Protein AF-A0A851V0T8-F1 (afdb_monomer)

InterPro domains:
  IPR002300 Aminoacyl-tRNA synthetase, class Ia [PF00133] (3-45)
  IPR004493 Leucyl-tRNA synthetase, class Ia, archaeal/eukaryotic cytosolic [PTHR45794] (1-93)
  IPR014729 Rossmann-like alpha/beta/alpha sandwich fold [G3DSA:3.40.50.620] (1-45)

pLDDT: mean 95.63, std 3.14, range [68.5, 98.12]

Foldseek 3Di:
DEQPDDADVVVVNHDDPVRLCVPQNPPLQVVQQVVQDDDPDDGYRYVVSSVVSSVVVVVVVVVVVVCVVCVVVDDDDDDDPVNVVVVVVVVVVVD

Sequence (95 aa):
MLNGKKMSKSTGNFLTMRDATKKYGADAMRLSLADAGDEITDANFEETVANAAILRLHTAAIWAEEMKATKDSLRTGEWNEFDRGFQADMDALCE

Secondary structure (DSSP, 8-state):
-BTTB--BGGGTB---HHHHHHHH-HHHHHHHHHHT-SSSS---B-HHHHHHHHHHHHHHHHHHHHHHHTGGGS--SS--HHHHHHHHHHHHTT-

Radius of gyration: 19.21 Å; Cα contacts (8 Å, |Δi|>4): 62; chains: 1; bounding box: 39×31×51 Å

Solvent-accessible surface area (backbone atoms only — not comparable to full-atom values): 5588 Å² total; per-residue (Å²): 63,43,69,85,34,77,66,32,73,93,77,68,43,63,78,50,72,70,56,44,35,73,74,48,33,63,64,19,44,51,54,30,54,66,68,19,54,88,65,94,62,86,38,36,42,42,67,68,53,24,55,50,37,40,52,51,53,52,53,50,54,52,48,54,53,51,52,63,74,43,52,89,76,54,92,81,80,84,78,52,74,66,55,53,49,52,49,54,58,55,51,67,73,72,112

Nearest PDB structures (foldseek):
  6lpf-assembly1_A  TM=9.664E-01  e=3.578E-07  Homo sapiens
  6lr6-assembly2_B  TM=9.796E-01  e=8.427E-07  Homo sapiens
  6kie-assembly1_A  TM=9.531E-01  e=8.427E-07  Homo sapiens
  6lr6-assembly1_A  TM=9.653E-01  e=1.525E-06  Homo sapiens

Organism: NCBI:txid1463973

Mean predicted aligned error: 4.02 Å

Structure (mmCIF, N/CA/C/O backbone):
data_AF-A0A851V0T8-F1
#
_entry.id   AF-A0A851V0T8-F1
#
loop_
_atom_site.group_PDB
_atom_site.id
_atom_site.type_symbol
_atom_site.label_atom_id
_atom_site.label_alt_id
_atom_site.label_comp_id
_atom_site.label_asym_id
_atom_site.label_entity_id
_atom_site.label_seq_id
_atom_site.pdbx_PDB_ins_code
_atom_site.Cartn_x
_atom_site.Cartn_y
_atom_site.Cartn_z
_atom_site.occupancy
_atom_site.B_iso_or_equiv
_atom_site.auth_seq_id
_atom_site.auth_comp_id
_atom_site.auth_asym_id
_atom_site.auth_atom_id
_atom_site.pdbx_PDB_model_num
ATOM 1 N N . MET A 1 1 ? -9.003 -1.337 17.647 1.00 93.75 1 MET A N 1
ATOM 2 C CA . MET A 1 1 ? -8.319 -0.170 18.253 1.00 93.75 1 MET A CA 1
ATOM 3 C C . ME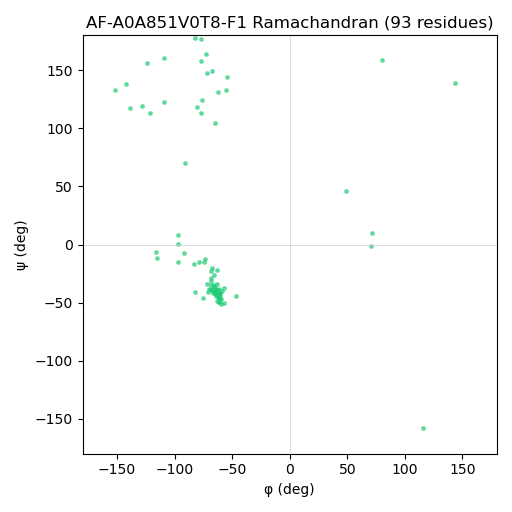T A 1 1 ? -8.203 0.959 17.228 1.00 93.75 1 MET A C 1
ATOM 5 O O . MET A 1 1 ? -8.327 0.697 16.037 1.00 93.75 1 MET A O 1
ATOM 9 N N . LEU A 1 2 ? -8.035 2.206 17.680 1.00 94.94 2 LEU A N 1
ATOM 10 C CA . LEU A 1 2 ? -7.694 3.369 16.847 1.00 94.94 2 LEU A CA 1
ATOM 11 C C . LEU A 1 2 ? -6.485 4.062 17.477 1.00 94.94 2 LEU A C 1
ATOM 13 O O . LEU A 1 2 ? -6.572 4.483 18.636 1.00 94.94 2 LEU A O 1
ATOM 17 N N . ASN A 1 3 ? -5.378 4.142 16.737 1.00 95.31 3 ASN A N 1
ATOM 18 C CA . ASN A 1 3 ? -4.088 4.670 17.192 1.00 95.31 3 ASN A CA 1
ATOM 19 C C . ASN A 1 3 ? -3.651 4.071 18.548 1.00 95.31 3 ASN A C 1
ATOM 21 O O . ASN A 1 3 ? -3.312 4.794 19.488 1.00 95.31 3 ASN A O 1
ATOM 25 N N . GLY A 1 4 ? -3.762 2.746 18.692 1.00 94.81 4 GLY A N 1
ATOM 26 C CA . GLY A 1 4 ? -3.366 2.016 19.901 1.00 94.81 4 GLY A CA 1
ATOM 27 C C . GLY A 1 4 ? -4.282 2.230 21.111 1.00 94.81 4 GLY A C 1
ATOM 28 O O . GLY A 1 4 ? -3.955 1.809 22.219 1.00 94.81 4 GLY A O 1
ATOM 29 N N . LYS A 1 5 ? -5.443 2.875 20.936 1.00 95.62 5 LYS A N 1
ATOM 30 C CA . LYS A 1 5 ? -6.408 3.146 22.012 1.00 95.62 5 LYS A CA 1
ATOM 31 C C . LYS A 1 5 ? -7.792 2.600 21.684 1.00 95.62 5 LYS A C 1
ATOM 33 O O . LYS A 1 5 ? -8.172 2.448 20.520 1.00 95.62 5 LYS A O 1
ATOM 38 N N . LYS A 1 6 ? -8.586 2.344 22.730 1.00 95.38 6 LYS A N 1
ATOM 39 C CA . LYS A 1 6 ? -9.990 1.936 22.590 1.00 95.38 6 LYS A CA 1
ATOM 40 C C . LYS A 1 6 ? -10.747 2.969 21.758 1.00 95.38 6 LYS A C 1
ATOM 42 O O . LYS A 1 6 ? -10.651 4.170 22.019 1.00 95.38 6 LYS A O 1
ATOM 47 N N . MET A 1 7 ? -11.518 2.496 20.781 1.00 95.25 7 MET A N 1
ATOM 48 C CA . MET A 1 7 ? -12.375 3.363 19.981 1.00 95.25 7 MET A CA 1
ATOM 49 C C . MET A 1 7 ? -13.618 3.729 20.804 1.00 95.25 7 MET A C 1
ATOM 51 O O . MET A 1 7 ? -14.412 2.859 21.161 1.00 95.25 7 MET A O 1
ATOM 55 N N . SER A 1 8 ? -13.767 5.002 21.168 1.00 95.88 8 SER A N 1
ATOM 56 C CA . SER A 1 8 ? -14.883 5.487 21.983 1.00 95.88 8 SER A CA 1
ATOM 57 C C . SER A 1 8 ? -15.200 6.949 21.691 1.00 95.88 8 SER A C 1
ATOM 59 O O . SER A 1 8 ? -14.321 7.809 21.704 1.00 95.88 8 SER A O 1
ATOM 61 N N . LYS A 1 9 ? -16.491 7.251 21.507 1.00 93.94 9 LYS A N 1
ATOM 62 C CA . LYS A 1 9 ? -16.981 8.630 21.345 1.00 93.94 9 LYS A CA 1
ATOM 63 C C . LYS A 1 9 ? -16.691 9.485 22.580 1.00 93.94 9 LYS A C 1
ATOM 65 O O . LYS A 1 9 ? -16.334 10.647 22.440 1.00 93.94 9 LYS A O 1
ATOM 70 N N . SER A 1 10 ? -16.808 8.908 23.779 1.00 94.56 10 SER A N 1
ATOM 71 C CA . SER A 1 10 ? -16.618 9.637 25.041 1.00 94.56 10 SER A CA 1
ATOM 72 C C . SER A 1 10 ? -15.175 10.078 25.287 1.00 94.56 10 SER A C 1
ATOM 74 O O . SER A 1 10 ? -14.958 11.030 26.026 1.00 94.56 10 SER A O 1
ATOM 76 N N . THR A 1 11 ? -14.193 9.413 24.669 1.00 91.94 11 THR A N 1
ATOM 77 C CA . THR A 1 11 ? -12.769 9.769 24.774 1.00 91.94 11 THR A CA 1
ATOM 78 C C . THR A 1 11 ? -12.287 10.622 23.600 1.00 91.94 11 THR A C 1
ATOM 80 O O . THR A 1 11 ? -11.103 10.937 23.529 1.00 91.94 11 THR A O 1
ATOM 83 N N . GLY A 1 12 ? -13.171 10.950 22.649 1.00 92.00 12 GLY A N 1
ATOM 84 C CA . GLY A 1 12 ? -12.815 11.619 21.395 1.00 92.00 12 GLY A CA 1
ATOM 85 C C . GLY A 1 12 ? -12.040 10.741 20.404 1.00 92.00 12 GLY A C 1
ATOM 86 O O . GLY A 1 12 ? -11.755 11.188 19.299 1.00 92.00 12 GLY A O 1
ATOM 87 N N . ASN A 1 13 ? -11.728 9.488 20.757 1.00 94.81 13 ASN A N 1
ATOM 88 C CA . ASN A 1 13 ? -11.010 8.549 19.897 1.00 94.81 13 ASN A CA 1
ATOM 89 C C . ASN A 1 13 ? -12.005 7.729 19.072 1.00 94.81 13 ASN A C 1
ATOM 91 O O . ASN A 1 13 ? -12.239 6.550 19.342 1.00 94.81 13 ASN A O 1
ATOM 95 N N . PHE A 1 14 ? -12.665 8.375 18.115 1.00 95.12 14 PHE A N 1
ATOM 96 C CA . PHE A 1 14 ? -13.707 7.752 17.309 1.00 95.12 14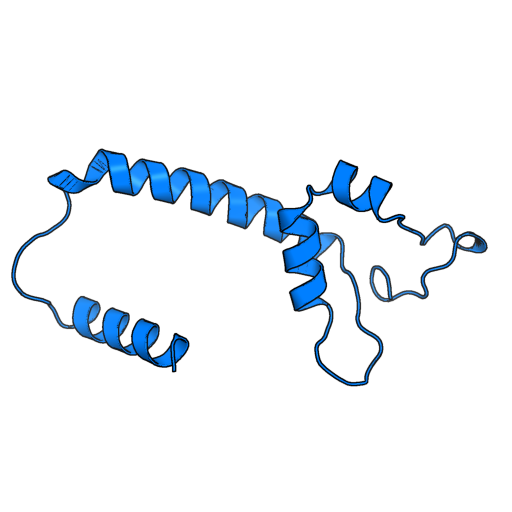 PHE A CA 1
ATOM 97 C C . PHE A 1 14 ? -13.635 8.237 15.868 1.00 95.12 14 PHE A C 1
ATOM 99 O O . PHE A 1 14 ? -13.470 9.427 15.616 1.00 95.12 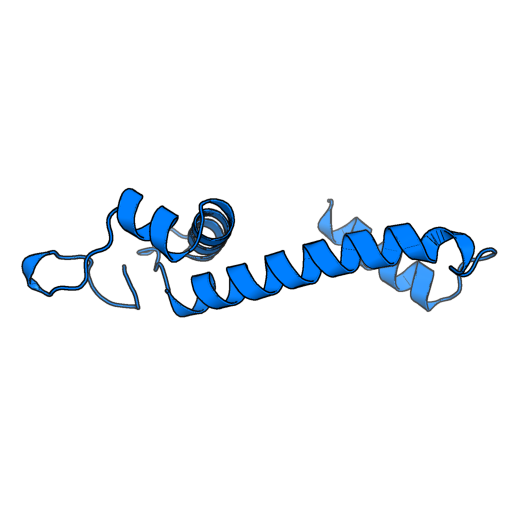14 PHE A O 1
ATOM 106 N N . LEU A 1 15 ? -13.809 7.315 14.928 1.00 95.44 15 LEU A N 1
ATOM 107 C CA . LEU A 1 15 ? -13.762 7.609 13.505 1.00 95.44 15 LEU A CA 1
ATOM 108 C C . LEU A 1 15 ? -14.879 6.826 12.815 1.00 95.44 15 LEU A C 1
ATOM 110 O O . LEU A 1 15 ? -14.901 5.597 12.869 1.00 95.44 15 LEU A O 1
ATOM 114 N N . THR A 1 16 ? -15.842 7.523 12.204 1.00 95.62 16 THR A N 1
ATOM 115 C CA . THR A 1 16 ? -16.881 6.842 11.416 1.00 95.62 16 THR A CA 1
ATOM 116 C C . THR A 1 16 ? -16.323 6.428 10.060 1.00 95.62 16 THR A C 1
ATOM 118 O O . THR A 1 16 ? -15.396 7.054 9.553 1.00 95.62 16 THR A O 1
ATOM 121 N N . MET A 1 17 ? -16.940 5.437 9.407 1.00 95.19 17 MET A N 1
ATOM 122 C CA . MET A 1 17 ? -16.562 5.087 8.032 1.00 95.19 17 MET A CA 1
ATOM 123 C C . MET A 1 17 ? -16.674 6.277 7.073 1.00 95.19 17 MET A C 1
ATOM 125 O O . MET A 1 17 ? -15.835 6.426 6.196 1.00 95.19 17 MET A O 1
ATOM 129 N N . ARG A 1 18 ? -17.684 7.142 7.242 1.00 96.88 18 ARG A N 1
ATOM 130 C CA . ARG A 1 18 ? -17.860 8.338 6.404 1.00 96.88 18 ARG A CA 1
ATOM 131 C C . ARG A 1 18 ? -16.737 9.350 6.622 1.00 96.88 18 ARG A C 1
ATOM 133 O O . ARG A 1 18 ? -16.260 9.941 5.659 1.00 96.88 18 ARG A O 1
ATOM 140 N N . ASP A 1 19 ? -16.328 9.554 7.869 1.00 96.12 19 ASP A N 1
ATOM 141 C CA . ASP A 1 19 ? -15.241 10.482 8.186 1.00 96.12 19 ASP A CA 1
ATOM 142 C C . ASP A 1 19 ? -13.900 9.922 7.712 1.00 96.12 19 ASP A C 1
ATOM 144 O O . ASP A 1 19 ? -13.114 10.652 7.114 1.00 96.12 19 ASP A O 1
ATOM 148 N N . ALA A 1 20 ? -13.673 8.619 7.899 1.00 96.00 20 ALA A N 1
ATOM 149 C CA . ALA A 1 20 ? -12.482 7.924 7.426 1.00 96.00 20 ALA A CA 1
ATOM 150 C C . ALA A 1 20 ? -12.340 8.016 5.902 1.00 96.00 20 ALA A C 1
ATOM 152 O O . ALA A 1 20 ? -11.300 8.449 5.411 1.00 96.00 20 ALA A O 1
ATOM 153 N N . THR A 1 21 ? -13.389 7.687 5.140 1.00 96.25 21 THR A N 1
ATOM 154 C CA . THR A 1 21 ? -13.332 7.768 3.673 1.00 96.25 21 THR A CA 1
ATOM 155 C C . THR A 1 21 ? -13.181 9.201 3.179 1.00 96.25 21 THR A C 1
ATOM 157 O O . THR A 1 21 ? -12.473 9.429 2.204 1.00 96.25 21 THR A O 1
ATOM 160 N N . LYS A 1 22 ? -13.783 10.184 3.859 1.00 97.12 22 LYS A N 1
ATOM 161 C CA . LYS A 1 22 ? -13.595 11.603 3.529 1.00 97.12 22 LYS A CA 1
ATOM 162 C C . LYS A 1 22 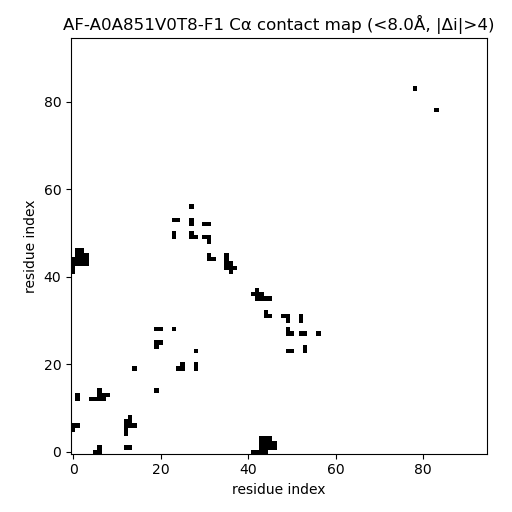? -12.175 12.091 3.838 1.00 97.12 22 LYS A C 1
ATOM 164 O O . LYS A 1 22 ? -11.674 12.952 3.123 1.00 97.12 22 LYS A O 1
ATOM 169 N N . LYS A 1 23 ? -11.549 11.572 4.898 1.00 96.19 23 LYS A N 1
ATOM 170 C CA . LYS A 1 23 ? -10.219 11.993 5.356 1.00 96.19 23 LYS A CA 1
ATOM 171 C C . LYS A 1 23 ? -9.084 11.330 4.575 1.00 96.19 23 LYS A C 1
ATOM 173 O O . LYS A 1 23 ? -8.121 12.016 4.255 1.00 96.19 23 LYS A O 1
ATOM 178 N N . TYR A 1 24 ? -9.203 10.039 4.257 1.00 96.44 24 TYR A N 1
ATOM 179 C CA . TYR A 1 24 ? -8.117 9.262 3.643 1.00 96.44 24 TYR A CA 1
ATOM 180 C C . TYR A 1 24 ? -8.411 8.758 2.227 1.00 96.44 24 TYR A C 1
ATOM 182 O O . TYR A 1 24 ? -7.511 8.283 1.546 1.00 96.44 24 TYR A O 1
ATOM 190 N N . GLY A 1 25 ? -9.658 8.841 1.764 1.00 96.31 25 GLY A N 1
ATOM 191 C CA . GLY A 1 25 ? -10.099 8.121 0.573 1.00 96.31 25 GLY A CA 1
ATOM 192 C C . GLY A 1 25 ? -10.416 6.653 0.872 1.00 96.31 25 GLY A C 1
ATOM 193 O O . GLY A 1 25 ? -9.980 6.078 1.871 1.00 96.31 25 GLY A O 1
ATOM 194 N N . ALA A 1 26 ? -11.225 6.041 0.007 1.00 97.06 26 ALA A N 1
ATOM 195 C CA . ALA A 1 26 ? -11.679 4.666 0.206 1.00 97.06 26 ALA A CA 1
ATOM 196 C C . ALA A 1 26 ? -10.532 3.645 0.111 1.00 97.06 26 ALA A C 1
ATOM 198 O O . ALA A 1 26 ? -10.497 2.699 0.896 1.00 97.06 26 ALA A O 1
ATOM 199 N N . ASP A 1 27 ? -9.591 3.848 -0.811 1.00 97.06 27 ASP A N 1
ATOM 200 C CA . ASP A 1 27 ? -8.545 2.862 -1.099 1.00 97.06 27 ASP A CA 1
ATOM 201 C C . ASP A 1 27 ? -7.466 2.840 -0.019 1.00 97.06 27 ASP A C 1
ATOM 203 O O . ASP A 1 27 ? -7.147 1.775 0.505 1.00 97.06 27 ASP A O 1
ATOM 207 N N . ALA A 1 28 ? -6.977 4.010 0.403 1.00 97.00 28 ALA A N 1
ATOM 208 C CA . ALA A 1 28 ? -6.021 4.085 1.503 1.00 97.00 28 ALA A CA 1
ATOM 209 C C . ALA A 1 28 ? -6.627 3.563 2.815 1.00 97.00 28 ALA A C 1
ATOM 211 O O . ALA A 1 28 ? -5.961 2.835 3.543 1.00 97.00 28 ALA A O 1
ATOM 212 N N . MET A 1 29 ? -7.907 3.858 3.085 1.00 96.25 29 MET A N 1
ATOM 213 C CA . MET A 1 29 ? -8.610 3.301 4.244 1.00 96.25 29 MET A CA 1
ATOM 214 C C . MET A 1 29 ? -8.654 1.769 4.197 1.00 96.25 29 MET A C 1
ATOM 216 O O . MET A 1 29 ? -8.369 1.128 5.204 1.00 96.25 29 MET A O 1
ATOM 220 N N . ARG A 1 30 ? -9.009 1.173 3.052 1.00 97.31 30 ARG A N 1
ATOM 221 C CA . ARG A 1 30 ? -9.047 -0.291 2.894 1.00 97.31 30 ARG A CA 1
ATOM 222 C C . ARG A 1 30 ? -7.666 -0.918 3.040 1.00 97.31 30 ARG A C 1
ATOM 224 O O . ARG A 1 30 ? -7.561 -1.947 3.695 1.00 97.31 30 ARG A O 1
ATOM 231 N N . LEU A 1 31 ? -6.627 -0.285 2.496 1.00 96.62 31 LEU A N 1
ATOM 232 C CA . LEU A 1 31 ? -5.255 -0.764 2.639 1.00 96.62 31 LEU A CA 1
ATOM 233 C C . LEU A 1 31 ? -4.806 -0.745 4.107 1.00 96.62 31 LEU A C 1
ATOM 235 O O . LEU A 1 31 ? -4.246 -1.720 4.589 1.00 96.62 31 LEU A O 1
ATOM 239 N N . SER A 1 32 ? -5.119 0.319 4.848 1.00 96.50 32 SER A N 1
ATOM 240 C CA . SER A 1 32 ? -4.830 0.383 6.287 1.00 96.50 32 SER A CA 1
ATOM 241 C C . SER A 1 32 ? -5.666 -0.575 7.123 1.00 96.50 32 SER A C 1
ATOM 243 O O . SER A 1 32 ? -5.216 -0.996 8.178 1.00 96.50 32 SER A O 1
ATOM 245 N N . LEU A 1 33 ? -6.879 -0.918 6.685 1.00 96.38 33 LEU A N 1
ATOM 246 C CA . LEU A 1 33 ? -7.677 -1.954 7.339 1.00 96.38 33 LEU A CA 1
ATOM 247 C C . LEU A 1 33 ? -7.110 -3.354 7.093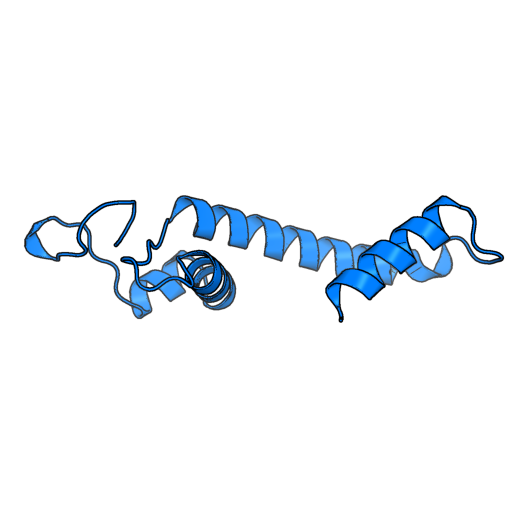 1.00 96.38 33 LEU A C 1
ATOM 249 O O . LEU A 1 33 ? -7.196 -4.180 7.991 1.00 96.38 33 LEU A O 1
ATOM 253 N N . ALA A 1 34 ? -6.530 -3.607 5.917 1.00 96.31 34 ALA A N 1
ATOM 254 C CA . ALA A 1 34 ? -5.821 -4.854 5.644 1.00 96.31 34 ALA A CA 1
ATOM 255 C C . ALA A 1 34 ? -4.551 -4.990 6.506 1.00 96.31 34 ALA A C 1
ATOM 257 O O . ALA A 1 34 ? -4.248 -6.080 6.966 1.00 96.31 34 ALA A O 1
ATOM 258 N N . ASP A 1 35 ? -3.861 -3.877 6.771 1.00 95.69 35 ASP A N 1
ATOM 259 C CA . ASP A 1 35 ? -2.670 -3.816 7.637 1.00 95.69 35 ASP A CA 1
ATOM 260 C C . ASP A 1 35 ? -3.000 -3.822 9.145 1.00 95.69 35 ASP A C 1
ATOM 262 O O . ASP A 1 35 ? -2.130 -4.045 9.978 1.00 95.69 35 ASP A O 1
ATOM 266 N N . ALA A 1 36 ? -4.258 -3.578 9.526 1.00 95.25 36 ALA A N 1
ATOM 267 C CA . ALA A 1 36 ? -4.636 -3.370 10.925 1.00 95.25 36 ALA A CA 1
ATOM 268 C C . ALA A 1 36 ? -4.494 -4.624 11.808 1.00 95.25 36 ALA A C 1
ATOM 270 O O . ALA A 1 36 ? -4.473 -4.498 13.034 1.00 95.25 36 ALA A O 1
ATOM 271 N N . GLY A 1 37 ? -4.454 -5.813 11.209 1.00 95.19 37 GLY A N 1
ATOM 272 C CA . GLY A 1 37 ? -4.286 -7.086 11.904 1.00 95.19 37 GLY A CA 1
ATOM 273 C C . GLY A 1 37 ? -5.105 -8.210 11.276 1.00 95.19 37 GLY A C 1
ATOM 274 O O . GLY A 1 37 ? -6.264 -8.025 10.907 1.00 95.19 37 GLY A O 1
ATOM 275 N N . ASP A 1 38 ? -4.488 -9.381 11.191 1.00 94.88 38 ASP A N 1
ATOM 276 C CA . ASP A 1 38 ? -5.013 -10.637 10.646 1.00 94.88 38 ASP A CA 1
ATOM 277 C C . ASP A 1 38 ? -5.120 -11.754 11.707 1.00 94.88 38 ASP A C 1
ATOM 279 O O . ASP A 1 38 ? -5.686 -12.819 11.455 1.00 94.88 38 ASP A O 1
ATOM 283 N N . GLU A 1 39 ? -4.623 -11.497 12.917 1.00 94.75 39 GLU A N 1
ATOM 284 C CA . GLU A 1 39 ? -4.716 -12.393 14.066 1.00 94.75 39 GLU A CA 1
ATOM 285 C C . GLU A 1 39 ? -6.068 -12.295 14.808 1.00 94.75 39 GLU A C 1
ATOM 287 O O . GLU A 1 39 ? -6.935 -11.473 14.520 1.00 94.75 39 GLU A O 1
ATOM 292 N N . ILE A 1 40 ? -6.239 -13.131 15.841 1.00 94.62 40 ILE A N 1
ATOM 293 C CA . ILE A 1 40 ? -7.394 -13.094 16.762 1.00 94.62 40 ILE A CA 1
ATOM 294 C C . ILE A 1 40 ? -7.308 -11.898 17.739 1.00 94.62 40 ILE A C 1
ATOM 296 O O . ILE A 1 40 ? -8.270 -11.587 18.442 1.00 94.62 40 ILE A O 1
ATOM 300 N N . THR A 1 41 ? -6.153 -11.234 17.818 1.00 93.56 41 THR A N 1
ATOM 301 C CA . THR A 1 41 ? -5.932 -10.077 18.692 1.00 93.56 41 THR A CA 1
ATOM 302 C C . THR A 1 41 ? -6.663 -8.827 18.179 1.00 93.56 41 THR A C 1
ATOM 304 O O . THR A 1 41 ? -7.136 -8.767 17.045 1.00 93.56 41 THR A O 1
ATOM 307 N N . ASP A 1 42 ? -6.817 -7.812 19.036 1.00 94.75 42 ASP A N 1
ATOM 308 C CA . ASP A 1 42 ? -7.533 -6.586 18.670 1.00 94.75 42 ASP A CA 1
ATOM 309 C C . ASP A 1 42 ? -6.795 -5.816 17.560 1.00 94.75 42 ASP A C 1
ATOM 311 O O . ASP A 1 42 ? -5.833 -5.093 17.832 1.00 94.75 42 ASP A O 1
ATOM 315 N N . ALA A 1 43 ? -7.313 -5.883 16.331 1.00 96.31 43 ALA A N 1
ATOM 316 C CA . ALA A 1 43 ? -6.794 -5.120 15.196 1.00 96.31 43 ALA A CA 1
ATOM 317 C C . ALA A 1 43 ? -6.723 -3.610 15.496 1.00 96.31 43 ALA A C 1
ATOM 319 O O . ALA A 1 43 ? -7.601 -3.038 16.161 1.00 96.31 43 ALA A O 1
ATOM 320 N N . ASN A 1 44 ? -5.700 -2.931 14.982 1.00 96.56 44 ASN A N 1
ATOM 321 C CA . ASN A 1 44 ? -5.422 -1.524 15.236 1.00 96.56 44 ASN A CA 1
ATOM 322 C C . ASN A 1 44 ? -5.397 -0.701 13.948 1.00 96.56 44 ASN A C 1
ATOM 324 O O . ASN A 1 44 ? -4.493 -0.822 13.135 1.00 96.56 44 ASN A O 1
ATOM 328 N N . PHE A 1 45 ? -6.363 0.206 13.794 1.00 96.94 45 PHE A N 1
ATOM 329 C CA . PHE A 1 45 ? -6.303 1.192 12.722 1.00 96.94 45 PHE A CA 1
ATOM 330 C C . PHE A 1 45 ? -5.376 2.341 13.129 1.00 96.94 45 PHE A C 1
ATOM 332 O O . PHE A 1 45 ? -5.663 3.057 14.094 1.00 96.94 45 PHE A O 1
ATOM 339 N N . GLU A 1 46 ? -4.300 2.549 12.375 1.00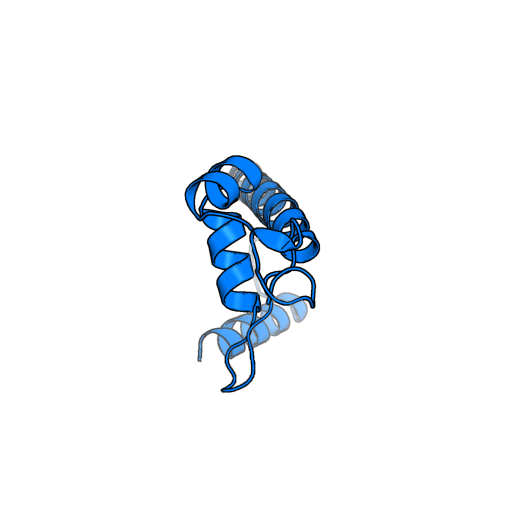 96.88 46 GLU A N 1
ATOM 340 C CA . GLU A 1 46 ? -3.353 3.644 12.588 1.00 96.88 46 GLU A CA 1
ATOM 341 C C . GLU A 1 46 ? -3.468 4.701 11.491 1.00 96.88 46 GLU A C 1
ATOM 343 O O . GLU A 1 46 ? -3.286 4.440 10.301 1.00 96.88 46 GLU A O 1
ATOM 348 N N . GLU A 1 47 ? -3.737 5.943 11.888 1.00 95.44 47 GLU A N 1
ATOM 349 C CA . GLU A 1 47 ? -3.865 7.048 10.933 1.00 95.44 47 GLU A CA 1
ATOM 350 C C . GLU A 1 47 ? -2.541 7.358 10.218 1.00 95.44 47 GLU A C 1
ATOM 352 O O . GLU A 1 47 ? -2.540 7.857 9.092 1.00 95.44 47 GLU A O 1
ATOM 357 N N . THR A 1 48 ? -1.407 7.055 10.852 1.00 96.69 48 THR A N 1
ATOM 358 C CA . THR A 1 48 ? -0.065 7.152 10.260 1.00 96.69 48 THR A CA 1
ATOM 359 C C . THR A 1 48 ? 0.087 6.206 9.070 1.00 96.69 48 THR A C 1
ATOM 361 O O . THR A 1 48 ? 0.573 6.631 8.020 1.00 96.69 48 THR A O 1
ATOM 364 N N . VAL A 1 49 ? -0.403 4.968 9.189 1.00 96.62 49 VAL A N 1
ATOM 365 C CA . VAL A 1 49 ? -0.431 3.983 8.099 1.00 96.62 49 VAL A CA 1
ATOM 366 C C . VAL A 1 49 ? -1.349 4.456 6.973 1.00 96.62 49 VAL A C 1
ATOM 368 O O . VAL A 1 49 ? -0.964 4.376 5.808 1.00 96.62 49 VAL A O 1
ATOM 371 N N . ALA A 1 50 ? -2.516 5.022 7.297 1.00 96.94 50 ALA A N 1
ATOM 372 C CA . ALA A 1 50 ? -3.436 5.572 6.297 1.00 96.94 50 ALA A CA 1
ATOM 373 C C . ALA A 1 50 ? -2.826 6.733 5.506 1.00 96.94 50 ALA A C 1
ATOM 375 O O . ALA A 1 50 ? -2.917 6.764 4.280 1.00 96.94 50 ALA A O 1
ATOM 376 N N . ASN A 1 51 ? -2.129 7.652 6.173 1.00 96.25 51 ASN A N 1
ATOM 377 C CA . ASN A 1 51 ? -1.429 8.741 5.491 1.00 96.25 51 ASN A CA 1
ATOM 378 C C . ASN A 1 51 ? -0.293 8.222 4.596 1.00 96.25 51 ASN A C 1
ATOM 380 O O . ASN A 1 51 ? -0.142 8.675 3.461 1.00 96.25 51 ASN A O 1
ATOM 384 N N . ALA A 1 52 ? 0.479 7.242 5.072 1.00 97.38 52 ALA A N 1
ATOM 385 C CA . ALA A 1 52 ? 1.522 6.612 4.268 1.00 97.38 52 ALA A CA 1
ATOM 386 C C . ALA A 1 52 ? 0.939 5.871 3.051 1.00 97.38 52 ALA A C 1
ATOM 388 O O . ALA A 1 52 ? 1.501 5.944 1.960 1.00 97.38 52 ALA A O 1
ATOM 389 N N . ALA A 1 53 ? -0.207 5.202 3.210 1.00 97.38 53 ALA A N 1
ATOM 390 C CA . ALA A 1 53 ? -0.923 4.538 2.126 1.00 97.38 53 ALA A CA 1
ATOM 391 C C . ALA A 1 53 ? -1.348 5.520 1.026 1.00 97.38 53 ALA A C 1
ATOM 393 O O . ALA A 1 53 ? -1.135 5.224 -0.147 1.00 97.38 53 ALA A O 1
ATOM 394 N N . ILE A 1 54 ? -1.865 6.704 1.380 1.00 97.50 54 ILE A N 1
ATOM 395 C CA . ILE A 1 54 ? -2.212 7.749 0.399 1.00 97.50 54 ILE A CA 1
ATOM 396 C C . ILE A 1 54 ? -0.991 8.130 -0.434 1.00 97.50 54 ILE A C 1
ATOM 398 O O . ILE A 1 54 ? -1.063 8.141 -1.662 1.00 97.50 54 ILE A O 1
ATOM 402 N N . LEU A 1 55 ? 0.133 8.421 0.229 1.00 97.00 55 LEU A N 1
ATOM 403 C CA . LEU A 1 55 ? 1.359 8.826 -0.455 1.00 97.00 55 LEU A CA 1
ATOM 404 C C . LEU A 1 55 ? 1.865 7.721 -1.384 1.00 97.00 55 LEU A C 1
ATOM 406 O O . LEU A 1 55 ? 2.144 8.003 -2.545 1.00 97.00 55 LEU A O 1
ATOM 410 N N . ARG A 1 56 ? 1.904 6.467 -0.911 1.00 97.75 56 ARG A N 1
ATOM 411 C CA . ARG A 1 56 ? 2.343 5.313 -1.712 1.00 97.75 56 ARG A CA 1
ATOM 412 C C . ARG A 1 56 ? 1.458 5.077 -2.931 1.00 97.75 56 ARG A C 1
ATOM 414 O O . ARG A 1 56 ? 1.984 4.892 -4.025 1.00 97.75 56 ARG A O 1
ATOM 421 N N . LEU A 1 57 ? 0.135 5.111 -2.760 1.00 97.69 57 LEU A N 1
ATOM 422 C CA . LEU A 1 57 ? -0.818 4.934 -3.860 1.00 97.69 57 LEU A CA 1
ATOM 423 C C . LEU A 1 57 ? -0.677 6.052 -4.896 1.00 97.69 57 LEU A C 1
ATOM 425 O O . LEU A 1 57 ? -0.642 5.781 -6.093 1.00 97.69 57 LEU A O 1
ATOM 429 N N . HIS A 1 58 ? -0.532 7.297 -4.442 1.00 96.75 58 HIS A N 1
ATOM 430 C CA . HIS A 1 58 ? -0.333 8.441 -5.325 1.00 96.75 58 HIS A CA 1
ATOM 431 C C . HIS A 1 58 ? 0.971 8.326 -6.125 1.00 96.75 58 HIS A C 1
ATOM 433 O O . HIS A 1 58 ?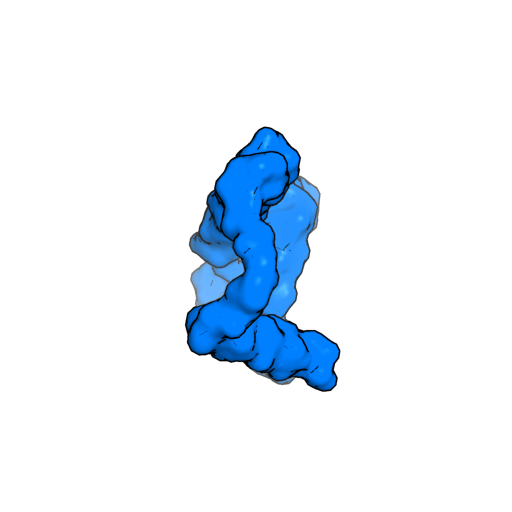 0.962 8.472 -7.346 1.00 96.75 58 HIS A O 1
ATOM 439 N N . THR A 1 59 ? 2.091 8.019 -5.463 1.00 98.00 59 THR A N 1
ATOM 440 C CA . THR A 1 59 ? 3.378 7.847 -6.151 1.00 98.00 59 THR A CA 1
ATOM 441 C C . THR A 1 59 ? 3.369 6.652 -7.098 1.00 98.00 59 THR A C 1
ATOM 443 O O . THR A 1 59 ? 3.925 6.750 -8.184 1.00 98.00 59 THR A O 1
ATOM 446 N N . ALA A 1 60 ? 2.705 5.551 -6.731 1.00 97.81 60 ALA A N 1
ATOM 447 C CA . ALA A 1 60 ? 2.583 4.375 -7.589 1.00 97.81 60 ALA A CA 1
ATOM 448 C C . ALA A 1 60 ? 1.756 4.670 -8.849 1.00 97.81 60 ALA A C 1
ATOM 450 O O . ALA A 1 60 ? 2.130 4.243 -9.937 1.00 97.81 60 ALA A O 1
ATOM 451 N N . ALA A 1 61 ? 0.667 5.437 -8.720 1.00 97.38 61 ALA A N 1
ATOM 452 C CA . ALA A 1 61 ? -0.149 5.848 -9.859 1.00 97.38 61 ALA A CA 1
ATOM 453 C C . ALA A 1 61 ? 0.631 6.748 -10.829 1.00 97.38 61 ALA A C 1
ATOM 455 O O . ALA A 1 61 ? 0.591 6.526 -12.037 1.00 97.38 61 ALA A O 1
ATOM 456 N N . ILE A 1 62 ? 1.381 7.725 -10.305 1.00 98.12 62 ILE A N 1
ATOM 457 C CA . ILE A 1 62 ? 2.252 8.578 -11.127 1.00 98.12 62 ILE A CA 1
ATOM 458 C C . ILE A 1 62 ? 3.311 7.736 -11.831 1.00 98.12 62 ILE A C 1
ATOM 460 O O . ILE A 1 62 ? 3.456 7.828 -13.047 1.00 98.12 62 ILE A O 1
ATOM 464 N N . TRP A 1 63 ? 4.002 6.873 -11.087 1.00 97.88 63 TRP A N 1
ATOM 465 C CA . TRP A 1 63 ? 5.034 6.009 -11.643 1.00 97.88 63 TRP A CA 1
ATOM 466 C C . TRP A 1 63 ? 4.488 5.100 -12.752 1.00 97.88 63 TRP A C 1
ATOM 468 O O . TRP A 1 63 ? 5.128 4.943 -13.788 1.00 97.88 63 TRP A O 1
ATOM 478 N N . ALA A 1 64 ? 3.281 4.549 -12.593 1.00 97.81 64 ALA A N 1
ATOM 479 C CA . ALA A 1 64 ? 2.655 3.726 -13.624 1.00 97.81 64 ALA A CA 1
ATOM 480 C C . ALA A 1 64 ? 2.421 4.505 -14.933 1.00 97.81 64 ALA A C 1
ATOM 482 O O . ALA A 1 64 ? 2.700 3.986 -16.017 1.00 97.81 64 ALA A O 1
ATOM 483 N N . GLU A 1 65 ? 1.960 5.756 -14.849 1.00 97.88 65 GLU A N 1
ATOM 484 C CA . GLU A 1 65 ? 1.801 6.616 -16.027 1.00 97.88 65 GLU A CA 1
ATOM 485 C C . GLU A 1 65 ? 3.156 7.017 -16.636 1.00 97.88 65 GLU A C 1
ATOM 487 O O . GLU A 1 65 ? 3.309 7.002 -17.859 1.00 97.88 65 GLU A O 1
ATOM 492 N N . GLU A 1 66 ? 4.172 7.294 -15.814 1.00 97.19 66 GLU A N 1
ATOM 493 C CA . GLU A 1 66 ? 5.537 7.583 -16.277 1.00 97.19 66 GLU A CA 1
ATOM 494 C C . GLU A 1 66 ? 6.161 6.390 -17.019 1.00 97.19 66 GLU A C 1
ATOM 496 O O . GLU A 1 66 ? 6.720 6.553 -18.108 1.00 97.19 66 GLU A O 1
ATOM 501 N N . MET A 1 67 ? 6.035 5.174 -16.481 1.00 97.06 67 MET A N 1
ATOM 502 C CA . MET A 1 67 ? 6.542 3.953 -17.122 1.00 97.06 67 MET A CA 1
ATOM 503 C C . MET A 1 67 ? 5.816 3.661 -18.431 1.00 97.06 67 ME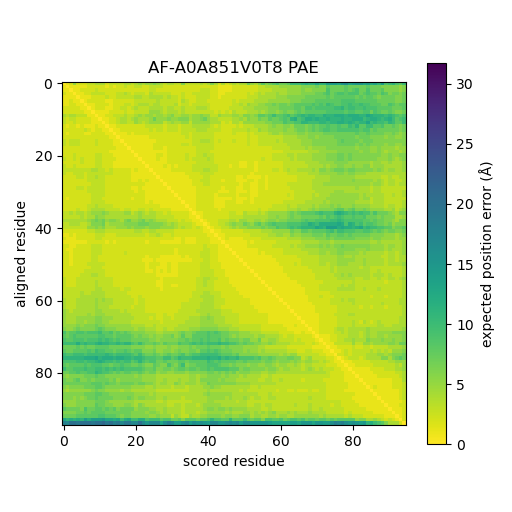T A C 1
ATOM 505 O O . MET A 1 67 ? 6.432 3.268 -19.422 1.00 97.06 67 MET A O 1
ATOM 509 N N . LYS A 1 68 ? 4.504 3.906 -18.473 1.00 96.19 68 LYS A N 1
ATOM 510 C CA . LYS A 1 68 ? 3.716 3.784 -19.700 1.00 96.19 68 LYS A CA 1
ATOM 511 C C . LYS A 1 68 ? 4.161 4.792 -20.761 1.00 96.19 68 LYS A C 1
ATOM 513 O O . LYS A 1 68 ? 4.278 4.419 -21.926 1.00 96.19 68 LYS A O 1
ATOM 518 N N . ALA A 1 69 ? 4.425 6.040 -20.375 1.00 96.88 69 ALA A N 1
ATOM 519 C CA . ALA A 1 69 ? 4.883 7.086 -21.288 1.00 96.88 69 ALA A CA 1
ATOM 520 C C . ALA A 1 69 ? 6.302 6.833 -21.825 1.00 96.88 69 ALA A C 1
ATOM 522 O O . ALA A 1 69 ? 6.610 7.196 -22.957 1.00 96.88 69 ALA A O 1
ATOM 523 N N . THR A 1 70 ? 7.160 6.193 -21.029 1.00 96.25 70 THR A N 1
ATOM 524 C CA . THR A 1 70 ? 8.564 5.905 -21.365 1.00 96.25 70 THR A CA 1
ATOM 525 C C . THR A 1 70 ? 8.788 4.495 -21.915 1.00 96.25 70 THR A C 1
ATOM 527 O O . THR A 1 70 ? 9.934 4.112 -22.149 1.00 96.25 70 THR A O 1
ATOM 530 N N . LYS A 1 71 ? 7.718 3.736 -22.189 1.00 94.31 71 LYS A N 1
ATOM 531 C CA . LYS A 1 71 ? 7.757 2.330 -22.628 1.00 94.31 71 LYS A CA 1
ATOM 532 C C . LYS A 1 71 ? 8.774 2.057 -23.741 1.00 94.31 71 LYS A C 1
ATOM 534 O O . LYS A 1 71 ? 9.511 1.080 -23.660 1.00 94.31 71 LYS A O 1
ATOM 539 N N . ASP A 1 72 ? 8.829 2.920 -24.752 1.00 95.19 72 ASP A N 1
ATOM 540 C CA . ASP A 1 72 ? 9.691 2.722 -25.927 1.00 95.19 72 ASP A CA 1
ATOM 541 C C . ASP A 1 72 ? 11.181 2.980 -25.641 1.00 95.19 72 ASP A C 1
ATOM 543 O O . ASP A 1 72 ? 12.044 2.596 -26.426 1.00 95.19 72 ASP A O 1
ATOM 547 N N . SER A 1 73 ? 11.494 3.622 -24.511 1.00 94.88 73 SER A N 1
ATOM 548 C CA . SER A 1 73 ? 12.866 3.859 -24.043 1.00 94.88 73 SER A CA 1
ATOM 549 C C . SER A 1 73 ? 13.396 2.760 -23.118 1.00 94.88 73 SER A C 1
ATOM 551 O O . SER A 1 73 ? 14.573 2.773 -22.754 1.00 94.88 73 SER A O 1
ATOM 553 N N . LEU A 1 74 ? 12.540 1.814 -22.720 1.00 94.62 74 LEU A N 1
ATOM 554 C CA . LEU A 1 74 ? 12.923 0.733 -21.823 1.00 94.62 74 LEU A CA 1
ATOM 555 C C . LEU A 1 74 ? 13.831 -0.271 -22.541 1.00 94.62 74 LEU A C 1
ATOM 557 O O . LEU A 1 74 ? 13.712 -0.522 -23.741 1.00 94.62 74 LEU A O 1
ATOM 561 N N . ARG A 1 75 ? 14.756 -0.866 -21.785 1.00 94.31 75 ARG A N 1
ATOM 562 C CA . ARG A 1 75 ? 15.717 -1.834 -22.318 1.00 94.31 75 ARG A CA 1
ATOM 563 C C . ARG A 1 75 ? 14.998 -3.069 -22.866 1.00 94.31 75 ARG A C 1
ATOM 565 O O . ARG A 1 75 ? 14.211 -3.702 -22.170 1.00 94.31 75 ARG A O 1
ATOM 572 N N . THR A 1 76 ? 15.363 -3.456 -24.082 1.00 92.06 76 THR A N 1
ATOM 573 C CA . THR A 1 76 ? 14.945 -4.705 -24.730 1.00 92.06 76 THR A CA 1
ATOM 574 C C . THR A 1 76 ? 16.112 -5.689 -24.830 1.00 92.06 76 THR A C 1
ATOM 576 O O . THR A 1 76 ? 17.271 -5.272 -24.811 1.00 92.06 76 THR A O 1
ATOM 579 N N . GLY A 1 77 ? 15.823 -6.977 -25.022 1.00 93.31 77 GLY A N 1
ATOM 580 C CA . GLY A 1 77 ? 16.830 -8.017 -25.262 1.00 93.31 77 GLY A CA 1
ATOM 581 C C . GLY A 1 77 ? 16.877 -9.067 -24.156 1.00 93.31 77 GLY A C 1
ATOM 582 O O . GLY A 1 77 ? 15.894 -9.270 -23.445 1.00 93.31 77 GLY A O 1
ATOM 583 N N . GLU A 1 78 ? 18.013 -9.754 -24.035 1.00 95.44 78 GLU A N 1
ATOM 584 C CA . GLU A 1 78 ? 18.170 -10.833 -23.059 1.00 95.44 78 GLU A CA 1
ATOM 585 C C . GLU A 1 78 ? 18.151 -10.329 -21.612 1.00 95.44 78 GLU A C 1
ATOM 587 O O . GLU A 1 78 ? 18.571 -9.210 -21.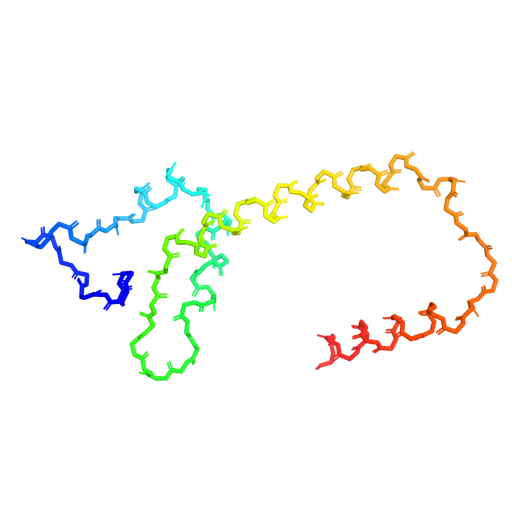292 1.00 95.44 78 GLU A O 1
ATOM 592 N N . TRP A 1 79 ? 17.656 -11.192 -20.728 1.00 95.88 79 TRP A N 1
ATOM 593 C CA . TRP A 1 79 ? 17.601 -10.930 -19.299 1.00 95.88 79 TRP A CA 1
ATOM 594 C C . TRP A 1 79 ? 18.975 -11.094 -18.662 1.00 95.88 79 TRP A C 1
ATOM 596 O O . TRP A 1 79 ? 19.594 -12.166 -18.741 1.00 95.88 79 TRP A O 1
ATOM 606 N N . ASN A 1 80 ? 19.412 -10.034 -17.992 1.00 95.94 80 ASN A N 1
ATOM 607 C CA . ASN A 1 80 ? 20.578 -10.046 -17.128 1.00 95.94 80 ASN A CA 1
ATOM 608 C C . ASN A 1 80 ? 20.246 -10.724 -15.784 1.00 95.94 80 ASN A C 1
ATOM 610 O O . ASN A 1 80 ? 19.117 -11.149 -15.531 1.00 95.94 80 ASN A O 1
ATOM 614 N N . GLU A 1 81 ? 21.248 -10.852 -14.921 1.00 96.56 81 GLU A N 1
ATOM 615 C CA . GLU A 1 81 ? 21.093 -11.521 -13.625 1.00 96.56 81 GLU A CA 1
ATOM 616 C C . GLU A 1 81 ? 20.101 -10.804 -12.695 1.00 96.56 81 GLU A C 1
ATOM 618 O O . GLU A 1 81 ? 19.352 -11.471 -11.985 1.00 96.56 81 GLU A O 1
ATOM 623 N N . PHE A 1 82 ? 20.025 -9.471 -12.747 1.00 96.31 82 PHE A N 1
ATOM 624 C CA . PHE A 1 82 ? 19.076 -8.690 -11.949 1.00 96.31 82 PHE A CA 1
ATOM 625 C C . PHE A 1 82 ? 17.631 -8.881 -12.412 1.00 96.31 82 PHE A C 1
ATOM 627 O O . PHE A 1 82 ? 16.744 -8.983 -11.572 1.00 96.31 82 PHE A O 1
ATOM 634 N N . ASP A 1 83 ? 17.390 -8.982 -13.721 1.00 96.38 83 ASP A N 1
ATOM 635 C CA . ASP A 1 83 ? 16.050 -9.249 -14.257 1.00 96.38 83 ASP A CA 1
ATOM 636 C C . ASP A 1 83 ? 15.551 -10.623 -13.806 1.00 96.38 83 ASP A C 1
ATOM 638 O O . ASP A 1 83 ? 14.404 -10.774 -13.396 1.00 96.38 83 ASP A O 1
ATOM 642 N N . ARG A 1 84 ? 16.439 -11.627 -13.852 1.00 96.50 84 ARG A N 1
ATOM 643 C CA . ARG A 1 84 ? 16.126 -12.989 -13.404 1.00 96.50 84 ARG A CA 1
ATOM 644 C C . ARG A 1 84 ? 15.853 -13.031 -11.905 1.00 96.50 84 ARG A C 1
ATOM 646 O O . ARG A 1 84 ? 14.916 -13.705 -11.497 1.00 96.50 84 ARG A O 1
ATOM 653 N N . GLY A 1 85 ? 16.650 -12.314 -11.110 1.00 97.25 85 GLY A N 1
ATOM 654 C CA . GLY A 1 85 ? 16.428 -12.187 -9.670 1.00 97.25 85 GLY A CA 1
ATOM 655 C C . GLY A 1 85 ? 15.084 -11.532 -9.361 1.00 97.25 85 GLY A C 1
ATOM 656 O O . GLY A 1 85 ? 14.284 -12.096 -8.626 1.00 97.25 85 GLY A O 1
ATOM 657 N N . PHE A 1 86 ? 14.792 -10.399 -10.003 1.00 96.56 86 PHE A N 1
ATOM 658 C CA . PHE A 1 86 ? 13.524 -9.700 -9.815 1.00 96.56 86 PHE A CA 1
ATOM 659 C C . PHE A 1 86 ? 12.319 -10.554 -10.228 1.00 96.56 86 PHE A C 1
ATOM 661 O O . PHE A 1 86 ? 11.327 -10.588 -9.508 1.00 96.56 86 PHE A O 1
ATOM 668 N N . GLN A 1 87 ? 12.400 -11.279 -11.350 1.00 95.62 87 GLN A N 1
ATOM 669 C CA . GLN A 1 87 ? 11.329 -12.190 -11.760 1.00 95.62 87 GLN A CA 1
ATOM 670 C C . GLN A 1 87 ? 11.091 -13.285 -10.713 1.00 95.62 87 GLN A C 1
ATOM 672 O O . GLN A 1 87 ? 9.944 -13.533 -10.358 1.00 95.62 87 GLN A O 1
ATOM 677 N N . ALA A 1 88 ? 12.156 -13.908 -10.199 1.00 96.44 88 ALA A N 1
ATOM 678 C CA . ALA A 1 88 ? 12.034 -14.954 -9.187 1.00 96.44 88 ALA A CA 1
ATOM 679 C C . ALA A 1 88 ? 11.364 -14.438 -7.902 1.00 96.44 88 ALA A C 1
ATOM 681 O O . ALA A 1 88 ? 10.486 -15.107 -7.362 1.00 96.44 88 ALA A O 1
ATOM 682 N N . ASP A 1 89 ? 11.729 -13.234 -7.452 1.00 97.12 89 ASP A N 1
ATOM 683 C CA . ASP A 1 89 ? 11.101 -12.599 -6.290 1.00 97.12 89 ASP A CA 1
ATOM 684 C C . ASP A 1 89 ? 9.610 -12.308 -6.539 1.00 97.12 89 ASP A C 1
ATOM 686 O O . ASP A 1 89 ? 8.778 -12.529 -5.660 1.00 97.12 89 ASP A O 1
ATOM 690 N N . MET A 1 90 ? 9.250 -11.840 -7.740 1.00 96.50 90 MET A N 1
ATOM 691 C CA . MET A 1 90 ? 7.856 -11.561 -8.104 1.00 96.50 90 MET A CA 1
ATOM 692 C C . MET A 1 90 ? 7.005 -12.830 -8.219 1.00 96.50 90 MET A C 1
ATOM 694 O O . MET A 1 90 ? 5.849 -12.825 -7.790 1.00 96.50 90 MET A O 1
ATOM 698 N N . ASP A 1 91 ? 7.565 -13.906 -8.771 1.00 96.06 91 ASP A N 1
ATOM 699 C CA . ASP A 1 91 ? 6.882 -15.196 -8.892 1.00 96.06 91 ASP A CA 1
ATOM 700 C C . ASP A 1 91 ? 6.620 -15.802 -7.508 1.00 96.06 91 ASP A C 1
ATOM 702 O O . ASP A 1 91 ? 5.509 -16.252 -7.237 1.00 96.06 91 ASP A O 1
ATOM 706 N N . ALA A 1 92 ? 7.590 -15.706 -6.591 1.00 96.75 92 ALA A N 1
ATOM 707 C CA . ALA A 1 92 ? 7.450 -16.183 -5.215 1.00 96.75 92 ALA A CA 1
ATOM 708 C C . ALA A 1 92 ? 6.362 -15.449 -4.405 1.00 96.75 92 ALA A C 1
ATOM 710 O O . ALA A 1 92 ? 5.875 -15.986 -3.415 1.00 96.75 92 ALA A O 1
ATOM 711 N N . LEU A 1 93 ? 5.982 -14.226 -4.795 1.00 93.69 93 LEU A N 1
ATOM 712 C CA . LEU A 1 93 ? 4.882 -13.479 -4.169 1.00 93.69 93 LEU A CA 1
ATOM 713 C C . LEU A 1 93 ? 3.497 -13.861 -4.719 1.00 93.69 93 LEU A C 1
ATOM 715 O O . LEU A 1 93 ? 2.489 -13.486 -4.118 1.00 93.69 93 LEU A O 1
ATOM 719 N N . CYS A 1 94 ? 3.438 -14.529 -5.875 1.00 90.50 94 CYS A N 1
ATOM 720 C CA . CYS A 1 94 ? 2.191 -14.915 -6.539 1.00 90.50 94 CYS A CA 1
ATOM 721 C C . CYS A 1 94 ? 1.755 -16.362 -6.247 1.00 90.50 94 CYS A C 1
ATOM 723 O O . CYS A 1 94 ? 0.608 -16.701 -6.551 1.00 90.50 94 CYS A O 1
ATOM 725 N N . GLU A 1 95 ? 2.652 -17.198 -5.713 1.00 68.50 95 GLU A N 1
ATOM 726 C CA . GLU A 1 95 ? 2.365 -18.561 -5.226 1.00 68.50 95 GLU A CA 1
ATOM 727 C C . GLU A 1 95 ? 1.726 -18.562 -3.829 1.00 68.50 95 GLU A C 1
ATOM 729 O O . GLU A 1 95 ? 0.798 -19.383 -3.625 1.00 68.50 95 GLU A O 1
#